Protein AF-A0A660PKN0-F1 (afdb_monomer)

Mean predicted aligned error: 5.6 Å

Sequence (95 aa):
MNQNNIKEYFKTVMENNRNISPEAIDILKKLIDHTIKFRDELKADTGEILTVGDTRQAINIYLQAVQTEHLQDNLDPIIDRLVKYWLMEINGALF

Structure (mmCIF, N/CA/C/O backbone):
data_AF-A0A660PKN0-F1
#
_entry.id   AF-A0A660PKN0-F1
#
loop_
_atom_site.group_PDB
_atom_site.id
_atom_site.type_symbol
_atom_site.label_atom_id
_atom_site.label_alt_id
_atom_site.label_comp_id
_atom_site.label_asym_id
_atom_site.label_entity_id
_atom_site.label_seq_id
_atom_site.pdbx_PDB_ins_code
_atom_site.Cartn_x
_atom_site.Cartn_y
_atom_site.Cartn_z
_atom_site.occupancy
_atom_site.B_iso_or_equiv
_atom_site.auth_seq_id
_atom_site.auth_comp_id
_atom_site.auth_asym_id
_atom_site.auth_atom_id
_atom_site.pdbx_PDB_model_num
ATOM 1 N N . MET A 1 1 ? -4.206 10.831 14.505 1.00 44.16 1 MET A N 1
ATOM 2 C CA . MET A 1 1 ? -3.136 10.154 13.739 1.00 44.16 1 MET A CA 1
ATOM 3 C C . MET A 1 1 ? -3.053 10.806 12.366 1.00 44.16 1 MET A C 1
ATOM 5 O O . MET A 1 1 ? -4.045 10.809 11.649 1.00 44.16 1 MET A O 1
ATOM 9 N N . ASN A 1 2 ? -1.935 11.484 12.085 1.00 48.25 2 ASN A N 1
ATOM 10 C CA . ASN A 1 2 ? -1.765 12.403 10.954 1.00 48.25 2 ASN A CA 1
ATOM 11 C C . ASN A 1 2 ? -1.586 11.655 9.628 1.00 48.25 2 ASN A C 1
ATOM 13 O O . ASN A 1 2 ? -0.749 10.760 9.530 1.00 48.25 2 ASN A O 1
ATOM 17 N N . GLN A 1 3 ? -2.294 12.100 8.587 1.00 49.06 3 GLN A N 1
ATOM 18 C CA . GLN A 1 3 ? -2.124 11.656 7.195 1.00 49.06 3 GLN A CA 1
ATOM 19 C C . GLN A 1 3 ? -0.673 11.789 6.682 1.00 49.06 3 GLN A C 1
ATOM 21 O O . GLN A 1 3 ? -0.316 11.156 5.688 1.00 49.06 3 GLN A O 1
ATOM 26 N N . ASN A 1 4 ? 0.155 12.584 7.368 1.00 58.66 4 ASN A N 1
ATOM 27 C CA . ASN A 1 4 ? 1.537 12.875 7.002 1.00 58.66 4 ASN A CA 1
ATOM 28 C C . ASN A 1 4 ? 2.476 11.675 7.166 1.00 58.66 4 ASN A C 1
ATOM 30 O O . ASN A 1 4 ? 3.324 11.483 6.307 1.00 58.66 4 ASN A O 1
ATOM 34 N N . ASN A 1 5 ? 2.281 10.798 8.156 1.00 76.19 5 ASN A N 1
ATOM 35 C CA . ASN A 1 5 ? 3.327 9.826 8.502 1.00 76.19 5 ASN A CA 1
ATOM 36 C C . ASN A 1 5 ? 3.552 8.738 7.430 1.00 76.19 5 ASN A C 1
ATOM 38 O O . ASN A 1 5 ? 4.684 8.309 7.225 1.00 76.19 5 ASN A O 1
ATOM 42 N N . ILE A 1 6 ? 2.498 8.290 6.732 1.00 76.12 6 ILE A N 1
ATOM 43 C CA . ILE A 1 6 ? 2.627 7.285 5.656 1.00 76.12 6 ILE A CA 1
ATOM 44 C C . ILE A 1 6 ? 3.265 7.920 4.416 1.00 76.12 6 ILE A C 1
ATOM 46 O O . ILE A 1 6 ? 4.209 7.370 3.855 1.00 76.12 6 ILE A O 1
ATOM 50 N N . LYS A 1 7 ? 2.800 9.112 4.022 1.00 76.69 7 LYS A N 1
ATOM 51 C CA . LYS A 1 7 ? 3.390 9.862 2.903 1.00 76.69 7 LYS A CA 1
ATOM 52 C C . LYS A 1 7 ? 4.857 10.196 3.168 1.00 76.69 7 LYS A C 1
ATOM 54 O O . LYS A 1 7 ? 5.683 10.043 2.275 1.00 76.69 7 LYS A O 1
ATOM 59 N N . GLU A 1 8 ? 5.185 10.614 4.387 1.00 82.00 8 GLU A N 1
ATOM 60 C CA . GLU A 1 8 ? 6.559 10.883 4.813 1.00 82.00 8 GLU A CA 1
ATOM 61 C C . GLU A 1 8 ? 7.414 9.619 4.781 1.00 82.00 8 GLU A C 1
ATOM 63 O O . GLU A 1 8 ? 8.514 9.662 4.241 1.00 82.00 8 GLU A O 1
ATOM 68 N N . TYR A 1 9 ? 6.897 8.483 5.254 1.00 80.56 9 TYR A N 1
ATOM 69 C CA . TYR A 1 9 ? 7.610 7.209 5.178 1.00 80.56 9 TYR A CA 1
ATOM 70 C C . TYR A 1 9 ? 7.975 6.835 3.734 1.00 80.56 9 TYR A C 1
ATOM 72 O O . TYR A 1 9 ? 9.141 6.559 3.446 1.00 80.56 9 TYR A O 1
ATOM 80 N N . PHE A 1 10 ? 7.020 6.900 2.805 1.00 76.44 10 PHE A N 1
ATOM 81 C CA . PHE A 1 10 ? 7.296 6.635 1.391 1.00 76.44 10 PHE A CA 1
ATOM 82 C C . PHE A 1 10 ? 8.216 7.684 0.753 1.00 76.44 10 PHE A C 1
ATOM 84 O O . PHE A 1 10 ? 9.061 7.341 -0.075 1.00 76.44 10 PHE A O 1
ATOM 91 N N . LYS A 1 11 ? 8.118 8.954 1.162 1.00 78.62 11 LYS A N 1
ATOM 92 C CA . LYS A 1 11 ? 9.052 10.001 0.730 1.00 78.62 11 LYS A CA 1
ATOM 93 C C . LYS A 1 11 ? 10.482 9.691 1.181 1.00 78.62 11 LYS A C 1
ATOM 95 O O . LYS A 1 11 ? 11.399 9.791 0.373 1.00 78.62 11 LYS A O 1
ATOM 100 N N . THR A 1 12 ? 10.676 9.249 2.422 1.00 80.62 12 THR A N 1
ATOM 101 C CA . THR A 1 12 ? 11.983 8.792 2.915 1.00 80.62 12 THR A CA 1
ATOM 102 C C . THR A 1 12 ? 12.490 7.583 2.128 1.00 80.62 12 THR A C 1
ATOM 104 O O . THR A 1 12 ? 13.675 7.517 1.809 1.00 80.62 12 THR A O 1
ATOM 107 N N . VAL A 1 13 ? 11.609 6.649 1.750 1.00 75.75 13 VAL A N 1
ATOM 108 C CA . VAL A 1 13 ? 11.980 5.531 0.867 1.00 75.75 13 VAL A CA 1
ATOM 109 C C . VAL A 1 13 ? 12.474 6.044 -0.492 1.00 75.75 13 VAL A C 1
ATOM 111 O O . VAL A 1 13 ? 13.506 5.567 -0.960 1.00 75.75 13 VAL A O 1
ATOM 114 N N . MET A 1 14 ? 11.828 7.050 -1.094 1.00 72.31 14 MET A N 1
ATOM 115 C CA . MET A 1 14 ? 12.315 7.677 -2.337 1.00 72.31 14 MET A CA 1
ATOM 116 C C . MET A 1 14 ? 13.677 8.346 -2.168 1.00 72.31 14 MET A C 1
ATOM 118 O O . MET A 1 14 ? 14.582 8.137 -2.972 1.00 72.31 14 MET A O 1
ATOM 122 N N . GLU A 1 15 ? 13.833 9.159 -1.126 1.00 76.56 15 GLU A N 1
ATOM 123 C CA . GLU A 1 15 ? 15.052 9.939 -0.902 1.00 76.56 15 GLU A CA 1
ATOM 124 C C . GLU A 1 15 ? 16.271 9.061 -0.619 1.00 76.56 15 GLU A C 1
ATOM 126 O O . GLU A 1 15 ? 17.381 9.436 -0.998 1.00 76.56 15 GLU A O 1
ATOM 131 N N . ASN A 1 16 ? 16.066 7.892 -0.006 1.00 74.00 16 ASN A N 1
ATOM 132 C CA . ASN A 1 16 ? 17.122 6.910 0.243 1.00 74.00 16 ASN A CA 1
ATOM 133 C C . ASN A 1 16 ? 17.479 6.081 -0.998 1.00 74.00 16 ASN A C 1
ATOM 135 O O . ASN A 1 16 ? 18.555 5.491 -1.047 1.00 74.00 16 ASN A O 1
ATOM 139 N N . ASN A 1 17 ? 16.617 6.062 -2.015 1.00 65.75 17 ASN A N 1
ATOM 140 C CA . ASN A 1 17 ? 16.832 5.333 -3.258 1.00 65.75 17 ASN A CA 1
ATOM 141 C C . ASN A 1 17 ? 16.969 6.322 -4.430 1.00 65.75 17 ASN A C 1
ATOM 143 O O . ASN A 1 17 ? 16.210 6.284 -5.378 1.00 65.75 17 ASN A O 1
ATOM 147 N N . ARG A 1 18 ? 17.933 7.251 -4.434 1.00 59.81 18 ARG A N 1
ATOM 148 C CA . ARG A 1 18 ? 18.007 8.273 -5.514 1.00 59.81 18 ARG A CA 1
ATOM 149 C C . ARG A 1 18 ? 18.29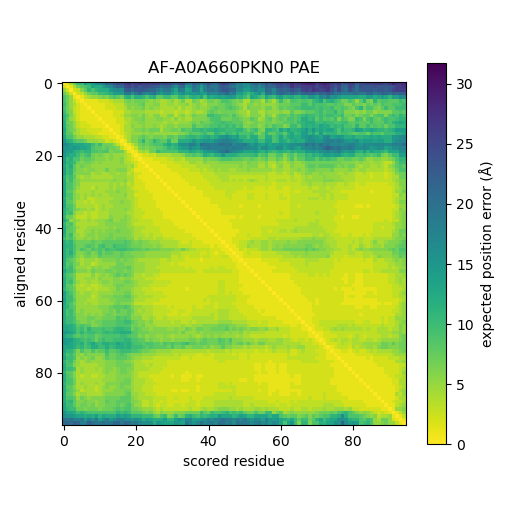1 7.739 -6.930 1.00 59.81 18 ARG A C 1
ATOM 151 O O . ARG A 1 18 ? 18.174 8.503 -7.880 1.00 59.81 18 ARG A O 1
ATOM 158 N N . ASN A 1 19 ? 18.622 6.454 -7.070 1.00 67.75 19 ASN A N 1
ATOM 159 C CA . ASN A 1 19 ? 18.886 5.775 -8.344 1.00 67.75 19 ASN A CA 1
ATOM 160 C C . ASN A 1 19 ? 17.792 4.753 -8.729 1.00 67.75 19 ASN A C 1
ATOM 162 O O . ASN A 1 19 ? 18.098 3.756 -9.380 1.00 67.75 19 ASN A O 1
ATOM 166 N N . ILE A 1 20 ? 16.530 4.946 -8.321 1.00 70.62 20 ILE A N 1
ATOM 167 C CA . ILE A 1 20 ? 15.433 4.090 -8.816 1.00 70.62 20 ILE A CA 1
ATOM 168 C C . ILE A 1 20 ? 15.135 4.390 -10.284 1.00 70.62 20 ILE A C 1
ATOM 170 O O . ILE A 1 20 ? 15.116 5.548 -10.705 1.00 70.62 20 ILE A O 1
ATOM 174 N N . SER A 1 21 ? 14.877 3.333 -11.054 1.00 79.62 21 SER A N 1
ATOM 175 C CA . SER A 1 21 ? 14.454 3.465 -12.443 1.00 79.62 21 SER A CA 1
ATOM 176 C C . SER A 1 21 ? 13.072 4.137 -12.538 1.00 79.62 21 SER A C 1
ATOM 178 O O . SER A 1 21 ? 12.297 4.100 -11.573 1.00 79.62 21 SER A O 1
ATOM 180 N N . PRO A 1 22 ? 12.723 4.741 -13.687 1.00 79.38 22 PRO A N 1
ATOM 181 C CA . PRO A 1 22 ? 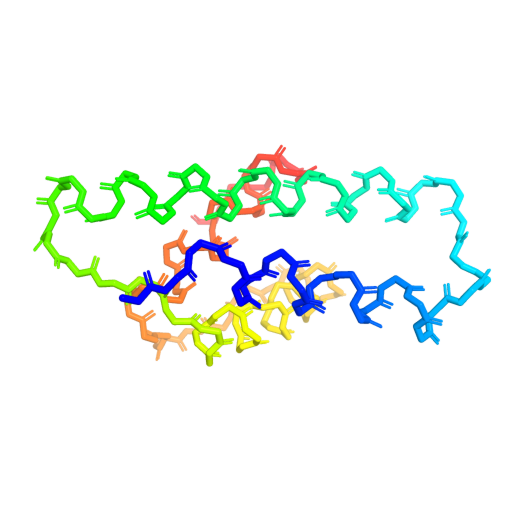11.401 5.331 -13.906 1.00 79.38 22 PRO A CA 1
ATOM 182 C C . PRO A 1 22 ? 10.242 4.363 -13.625 1.00 79.38 22 PRO A C 1
ATOM 184 O O . PRO A 1 22 ? 9.223 4.768 -13.068 1.00 79.38 22 PRO A O 1
ATOM 187 N N . GLU A 1 23 ? 10.413 3.081 -13.946 1.00 80.31 23 GLU A N 1
ATOM 188 C CA . GLU A 1 23 ? 9.425 2.024 -13.702 1.00 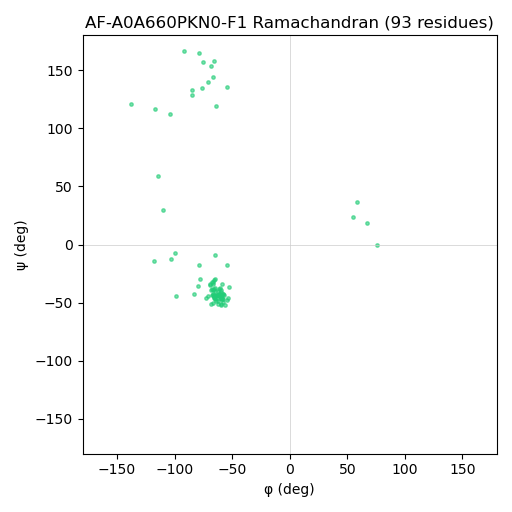80.31 23 GLU A CA 1
ATOM 189 C C . GLU A 1 23 ? 9.223 1.783 -12.202 1.00 80.31 23 GLU A C 1
ATOM 191 O O . GLU A 1 23 ? 8.094 1.671 -11.725 1.00 80.31 23 GLU A O 1
ATOM 196 N N . ALA A 1 24 ? 10.310 1.765 -11.428 1.00 78.06 24 ALA A N 1
ATOM 197 C CA . ALA A 1 24 ? 10.236 1.614 -9.981 1.00 78.06 24 ALA A CA 1
ATOM 198 C C . ALA A 1 24 ? 9.578 2.829 -9.302 1.00 78.06 24 ALA A C 1
ATOM 200 O O . ALA A 1 24 ? 8.871 2.671 -8.305 1.00 78.06 24 ALA A O 1
ATOM 201 N N . ILE A 1 25 ? 9.749 4.034 -9.858 1.00 81.69 25 ILE A N 1
ATOM 202 C CA . ILE A 1 25 ? 9.037 5.239 -9.404 1.00 81.69 25 ILE A CA 1
ATOM 203 C C . ILE A 1 25 ? 7.526 5.108 -9.652 1.00 81.69 25 ILE A C 1
ATOM 205 O O . ILE A 1 25 ? 6.738 5.520 -8.799 1.00 81.69 25 ILE A O 1
ATOM 209 N N . ASP A 1 26 ? 7.109 4.543 -10.788 1.00 85.94 26 ASP A N 1
ATOM 210 C CA . ASP A 1 26 ? 5.689 4.324 -11.098 1.00 85.94 26 ASP A CA 1
ATOM 211 C C . ASP A 1 26 ? 5.038 3.324 -10.130 1.00 85.94 26 ASP A C 1
ATOM 213 O O . ASP A 1 26 ? 3.996 3.614 -9.540 1.00 85.94 26 ASP A O 1
ATOM 217 N N . ILE A 1 27 ? 5.704 2.193 -9.878 1.00 85.75 27 ILE A N 1
ATOM 218 C CA . ILE A 1 27 ? 5.259 1.197 -8.890 1.00 85.75 27 ILE A CA 1
ATOM 219 C C . ILE A 1 27 ? 5.138 1.831 -7.501 1.00 85.75 27 ILE A C 1
ATOM 221 O O . ILE A 1 27 ? 4.158 1.608 -6.792 1.00 85.75 27 ILE A O 1
ATOM 225 N N . LEU A 1 28 ? 6.104 2.663 -7.112 1.00 82.75 28 LEU A N 1
ATOM 226 C CA . LEU A 1 28 ? 6.088 3.313 -5.807 1.00 82.75 28 LEU A CA 1
ATOM 227 C C . LEU A 1 28 ? 4.946 4.328 -5.663 1.00 82.75 28 LEU A C 1
ATOM 229 O O . LEU A 1 28 ? 4.328 4.397 -4.602 1.00 82.75 28 LEU A O 1
ATOM 233 N N . LYS A 1 29 ? 4.634 5.094 -6.715 1.00 86.62 29 LYS A N 1
ATOM 234 C CA . LYS A 1 29 ? 3.460 5.983 -6.728 1.00 86.62 29 LYS A CA 1
ATOM 235 C C . LYS A 1 29 ? 2.170 5.192 -6.538 1.00 86.62 29 LYS A C 1
ATOM 237 O O . LYS A 1 29 ? 1.373 5.551 -5.676 1.00 86.62 29 LYS A O 1
ATOM 242 N N . LYS A 1 30 ? 2.020 4.077 -7.261 1.00 90.44 30 LYS A N 1
ATOM 243 C CA . LYS A 1 30 ? 0.876 3.171 -7.100 1.00 90.44 30 LYS A CA 1
ATOM 244 C C . LYS A 1 30 ? 0.777 2.652 -5.669 1.00 90.44 30 LYS A C 1
ATOM 246 O O . LYS A 1 30 ? -0.290 2.745 -5.074 1.00 90.44 30 LYS A O 1
ATOM 251 N N . LEU A 1 31 ? 1.884 2.194 -5.077 1.00 89.88 31 LEU A N 1
ATOM 252 C CA . LEU A 1 31 ? 1.905 1.766 -3.675 1.00 89.88 31 LEU A CA 1
ATOM 253 C C . LEU A 1 31 ? 1.390 2.869 -2.742 1.00 89.88 31 LEU A C 1
ATOM 255 O O . LEU A 1 31 ? 0.520 2.599 -1.918 1.00 89.88 31 LEU A O 1
ATOM 259 N N . ILE A 1 32 ? 1.864 4.111 -2.882 1.00 88.62 32 ILE A N 1
ATOM 260 C CA . ILE A 1 32 ? 1.413 5.244 -2.054 1.00 88.62 32 I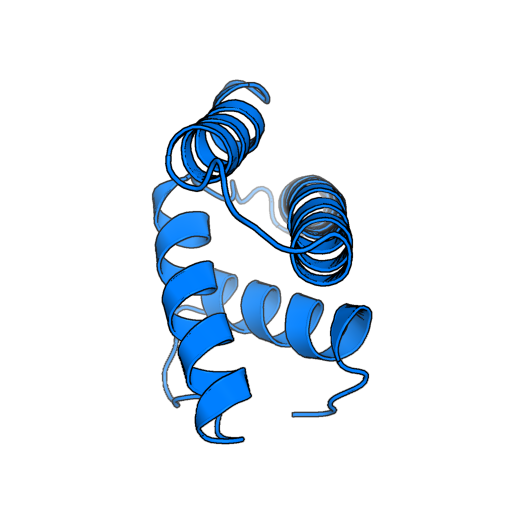LE A CA 1
ATOM 261 C C . ILE A 1 32 ? -0.093 5.475 -2.205 1.00 88.62 32 ILE A C 1
ATOM 263 O O . ILE A 1 32 ? -0.805 5.540 -1.199 1.00 88.62 32 ILE A O 1
ATOM 267 N N . ASP A 1 33 ? -0.571 5.591 -3.443 1.00 91.12 33 ASP A N 1
ATOM 268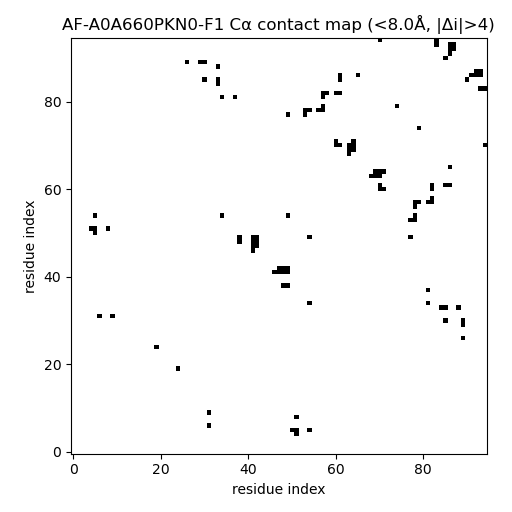 C CA . ASP A 1 33 ? -1.965 5.918 -3.741 1.00 91.12 33 ASP A CA 1
ATOM 269 C C . ASP A 1 33 ? -2.909 4.822 -3.232 1.00 91.12 33 ASP A C 1
ATOM 271 O O . ASP A 1 33 ? -3.872 5.107 -2.513 1.00 91.12 33 ASP A O 1
ATOM 275 N N . HIS A 1 34 ? -2.574 3.557 -3.496 1.00 93.56 34 HIS A N 1
ATOM 276 C CA . HIS A 1 34 ? -3.327 2.405 -3.008 1.00 93.56 34 HIS A CA 1
ATOM 277 C C . HIS A 1 34 ? -3.280 2.284 -1.479 1.00 93.56 34 HIS 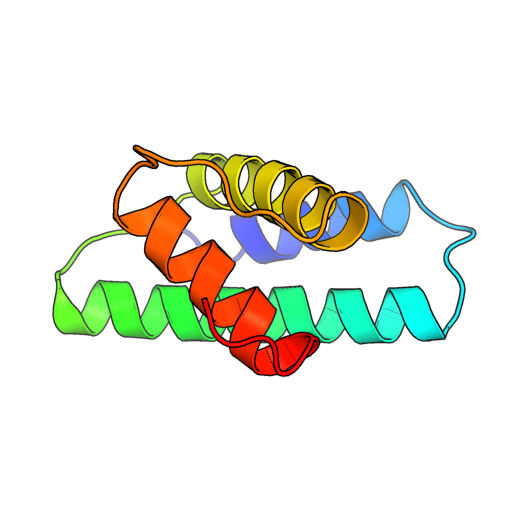A C 1
ATOM 279 O O . HIS A 1 34 ? -4.297 1.974 -0.867 1.00 93.56 34 HIS A O 1
ATOM 285 N N . THR A 1 35 ? -2.155 2.597 -0.827 1.00 93.00 35 THR A N 1
ATOM 286 C CA . THR A 1 35 ? -2.073 2.594 0.649 1.00 93.00 35 THR A CA 1
ATOM 287 C C . THR A 1 35 ? -3.002 3.634 1.269 1.00 93.00 35 THR A C 1
ATOM 289 O O . THR A 1 35 ? -3.666 3.369 2.271 1.00 93.00 35 THR A O 1
ATOM 292 N N . ILE A 1 36 ? -3.041 4.841 0.698 1.00 91.19 36 ILE A N 1
ATOM 293 C CA . ILE A 1 36 ? -3.896 5.924 1.195 1.00 91.19 36 ILE A CA 1
ATOM 294 C C . ILE A 1 36 ? -5.363 5.543 1.034 1.00 91.19 36 ILE A C 1
ATOM 296 O O . ILE A 1 36 ? -6.124 5.680 1.992 1.00 91.19 36 ILE A O 1
ATOM 300 N N . LYS A 1 37 ? -5.731 5.027 -0.143 1.00 92.69 37 LYS A N 1
ATOM 301 C CA . LYS A 1 37 ? -7.089 4.565 -0.423 1.00 92.69 37 LYS A CA 1
ATOM 302 C C . LYS A 1 37 ? -7.508 3.450 0.537 1.00 92.69 37 LYS A C 1
ATOM 304 O O . LYS A 1 37 ? -8.512 3.600 1.224 1.00 92.69 37 LYS A O 1
ATOM 309 N N . PHE A 1 38 ? -6.684 2.410 0.676 1.00 93.38 38 PHE A N 1
ATOM 310 C CA . PHE A 1 38 ? -6.944 1.297 1.589 1.00 93.38 38 PHE A CA 1
ATOM 311 C C . PHE A 1 38 ? -7.106 1.758 3.039 1.00 93.38 38 PHE A C 1
ATOM 313 O O . PHE A 1 38 ? -8.005 1.303 3.733 1.00 93.38 38 PHE A O 1
ATOM 320 N N . ARG A 1 39 ? -6.262 2.681 3.519 1.00 91.31 39 ARG A N 1
ATOM 321 C CA . ARG A 1 39 ? -6.392 3.243 4.874 1.00 91.31 39 ARG A CA 1
ATOM 322 C C . ARG A 1 39 ? -7.743 3.926 5.070 1.00 91.31 39 ARG A C 1
ATOM 324 O O . ARG A 1 39 ? -8.352 3.775 6.128 1.00 91.31 39 ARG A O 1
ATOM 331 N N . ASP A 1 40 ? -8.145 4.748 4.107 1.00 92.00 40 ASP A N 1
ATOM 332 C CA . ASP A 1 40 ? -9.373 5.532 4.208 1.00 92.00 40 ASP A CA 1
ATOM 333 C C . ASP A 1 40 ? -10.606 4.616 4.168 1.00 92.00 40 ASP A C 1
ATOM 335 O O . ASP A 1 40 ? -11.523 4.813 4.965 1.00 92.00 40 ASP A O 1
ATOM 339 N N . GLU A 1 41 ? -10.572 3.566 3.342 1.00 93.19 41 GLU A N 1
ATOM 340 C CA . GLU A 1 41 ? -11.587 2.505 3.288 1.00 93.19 41 GLU A CA 1
ATOM 341 C C . GLU A 1 41 ? -11.615 1.667 4.575 1.00 93.19 41 GLU A C 1
ATOM 343 O O . GLU A 1 41 ? -12.660 1.556 5.206 1.00 93.19 41 GLU A O 1
ATOM 348 N N . LEU A 1 42 ? -10.466 1.169 5.050 1.00 92.94 42 LEU A N 1
ATOM 349 C CA . LEU A 1 42 ? -10.358 0.402 6.298 1.00 92.94 42 LEU A CA 1
ATOM 350 C C . LEU A 1 42 ? -10.961 1.171 7.479 1.00 92.94 42 LEU A C 1
ATOM 352 O O . LEU A 1 42 ? -11.753 0.631 8.248 1.00 92.94 42 LEU A O 1
ATOM 356 N N . LYS A 1 43 ? -10.626 2.458 7.599 1.00 90.38 43 LYS A N 1
ATOM 357 C CA . LYS A 1 43 ? -11.154 3.302 8.669 1.00 90.38 43 LYS A CA 1
ATOM 358 C C . LYS A 1 43 ? -12.663 3.515 8.548 1.00 90.38 43 LYS A C 1
ATOM 360 O O . LYS A 1 43 ? -13.334 3.586 9.576 1.00 90.38 43 LYS A O 1
ATOM 365 N N . ALA A 1 44 ? -13.182 3.670 7.332 1.00 92.25 44 ALA A N 1
ATOM 366 C CA . ALA A 1 44 ? -14.612 3.838 7.101 1.00 92.25 44 ALA A CA 1
ATOM 367 C C . ALA A 1 44 ? -15.397 2.554 7.418 1.00 92.25 44 ALA A C 1
ATOM 369 O O . ALA A 1 44 ? -16.466 2.636 8.019 1.00 92.25 44 ALA A O 1
ATOM 370 N N . ASP A 1 45 ? -14.837 1.396 7.068 1.00 91.75 45 ASP A N 1
ATOM 371 C CA . ASP A 1 45 ? -15.511 0.101 7.163 1.00 91.75 45 ASP A CA 1
ATOM 372 C C . ASP A 1 45 ? -15.435 -0.517 8.565 1.00 91.75 45 ASP A C 1
ATOM 374 O O . ASP A 1 45 ? -16.423 -1.064 9.054 1.00 91.75 45 ASP A O 1
ATOM 378 N N . THR A 1 46 ? -14.268 -0.458 9.218 1.00 90.06 46 THR A N 1
ATOM 379 C CA . THR A 1 46 ? -14.014 -1.172 10.487 1.00 90.06 46 THR A CA 1
ATOM 380 C C . THR A 1 46 ? -13.698 -0.247 11.659 1.00 90.06 46 THR A C 1
ATOM 382 O O . THR A 1 46 ? -13.725 -0.676 12.812 1.00 90.06 46 THR A O 1
ATOM 385 N N . GLY A 1 47 ? -13.404 1.030 11.397 1.00 88.81 47 GLY A N 1
ATOM 386 C CA . GLY A 1 47 ? -12.905 1.968 12.407 1.00 88.81 47 GLY A CA 1
ATOM 387 C C . GLY A 1 47 ? -11.432 1.759 12.780 1.00 88.81 47 GLY A C 1
ATOM 388 O O . GLY A 1 47 ? -10.899 2.520 13.591 1.00 88.81 47 GLY A O 1
ATOM 389 N N . GLU A 1 48 ? -10.759 0.770 12.187 1.00 89.25 48 GLU A N 1
ATOM 390 C CA . GLU A 1 48 ? -9.343 0.496 12.426 1.00 89.25 48 GLU A CA 1
ATOM 391 C C . GLU A 1 48 ? -8.442 1.520 11.727 1.00 89.25 48 GLU A C 1
ATOM 393 O O . GLU A 1 48 ? -8.819 2.189 10.761 1.00 89.25 48 GLU A O 1
ATOM 398 N N . ILE A 1 49 ? -7.219 1.673 12.236 1.00 87.94 49 ILE A N 1
ATOM 399 C CA . ILE A 1 49 ? -6.245 2.622 11.699 1.00 87.94 49 ILE A CA 1
ATOM 400 C C . ILE A 1 49 ? -5.040 1.851 11.181 1.00 87.94 49 ILE A C 1
ATOM 402 O O . ILE A 1 49 ? -4.293 1.283 11.971 1.00 87.94 49 ILE A O 1
ATOM 406 N N . LEU A 1 50 ? -4.801 1.930 9.870 1.00 90.25 50 LEU A N 1
ATOM 407 C CA . LEU A 1 50 ? -3.552 1.457 9.279 1.00 90.25 50 LEU A CA 1
ATOM 408 C C . LEU A 1 50 ? -2.380 2.298 9.801 1.00 90.25 50 LEU A C 1
ATOM 410 O O . LEU A 1 50 ? -2.319 3.516 9.581 1.00 90.25 50 LEU A O 1
ATOM 414 N N . THR A 1 51 ? -1.436 1.652 10.478 1.00 89.62 51 THR A N 1
ATOM 415 C CA . THR A 1 51 ? -0.245 2.308 11.011 1.00 89.62 51 THR A CA 1
ATOM 416 C C . THR A 1 51 ? 0.924 2.261 10.025 1.00 89.62 51 THR A C 1
ATOM 418 O O . THR A 1 51 ? 0.950 1.512 9.045 1.00 89.62 51 THR A O 1
ATOM 421 N N . VAL A 1 52 ? 1.953 3.069 10.298 1.00 87.50 52 VAL A N 1
ATOM 422 C CA . VAL A 1 52 ? 3.224 2.998 9.555 1.00 87.50 52 VAL A CA 1
ATOM 423 C C . VAL A 1 52 ? 3.926 1.654 9.785 1.00 87.50 52 VAL A C 1
ATOM 425 O O . VAL A 1 52 ? 4.630 1.186 8.893 1.00 87.50 52 VAL A O 1
ATOM 428 N N . GLY A 1 53 ? 3.735 1.033 10.956 1.00 89.06 53 GLY A N 1
ATOM 429 C CA . GLY A 1 53 ? 4.272 -0.294 11.262 1.00 89.06 53 GLY A CA 1
ATOM 430 C C . GLY A 1 53 ? 3.692 -1.351 10.328 1.00 89.06 53 GLY A C 1
ATOM 431 O O . GLY A 1 53 ? 4.453 -2.025 9.635 1.00 89.06 53 GLY A O 1
ATOM 432 N N . ASP A 1 54 ? 2.364 -1.385 10.223 1.00 91.31 54 ASP A N 1
ATOM 433 C CA . ASP A 1 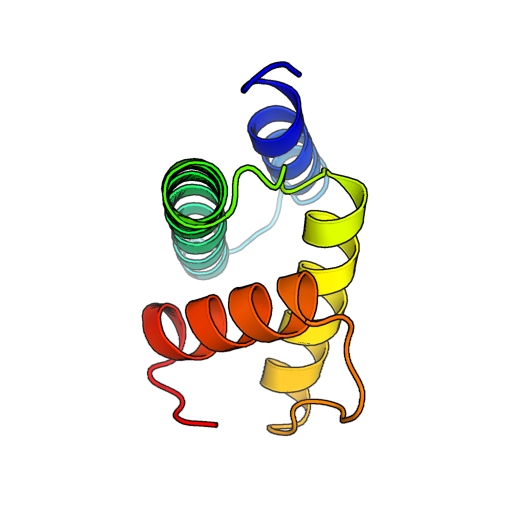54 ? 1.634 -2.309 9.343 1.00 91.31 54 ASP A CA 1
ATOM 434 C C . ASP A 1 54 ? 2.039 -2.094 7.884 1.00 91.31 54 ASP A C 1
ATOM 436 O O . ASP A 1 54 ? 2.352 -3.041 7.169 1.00 91.31 54 ASP A O 1
ATOM 440 N N . THR A 1 55 ? 2.139 -0.827 7.464 1.00 91.50 55 THR A N 1
ATOM 441 C CA . THR A 1 55 ? 2.559 -0.465 6.101 1.00 91.50 55 THR A CA 1
ATOM 442 C C . THR A 1 55 ? 3.977 -0.960 5.799 1.00 91.50 55 THR A C 1
ATOM 444 O O . THR A 1 55 ? 4.229 -1.517 4.734 1.00 91.50 55 THR A O 1
ATOM 447 N N . ARG A 1 56 ? 4.924 -0.790 6.731 1.00 90.06 56 ARG A N 1
ATOM 448 C CA . ARG A 1 56 ? 6.311 -1.249 6.555 1.00 90.06 56 ARG A CA 1
ATOM 449 C C . ARG A 1 56 ? 6.392 -2.768 6.462 1.00 90.06 56 ARG A C 1
ATOM 451 O O . ARG A 1 56 ? 7.132 -3.290 5.631 1.00 90.06 56 ARG A O 1
ATOM 458 N N . GLN A 1 57 ? 5.659 -3.468 7.322 1.00 92.31 57 GLN A N 1
ATOM 459 C CA . GLN A 1 57 ? 5.626 -4.924 7.309 1.00 92.31 57 GLN A CA 1
ATOM 460 C C . GLN A 1 57 ? 4.988 -5.445 6.016 1.00 92.31 57 GLN A C 1
ATOM 462 O O . GLN A 1 57 ? 5.566 -6.320 5.374 1.00 92.31 57 GLN A O 1
ATOM 467 N N . ALA A 1 58 ? 3.877 -4.842 5.583 1.00 93.88 58 ALA A N 1
ATOM 468 C CA . ALA A 1 58 ? 3.229 -5.156 4.317 1.00 93.88 58 ALA A CA 1
ATOM 469 C C . ALA A 1 58 ? 4.179 -4.976 3.125 1.00 93.88 58 ALA A C 1
ATOM 471 O O . ALA A 1 58 ? 4.229 -5.849 2.266 1.00 93.88 58 ALA A O 1
ATOM 472 N N . ILE A 1 59 ? 4.979 -3.899 3.070 1.00 91.62 59 ILE A N 1
ATOM 473 C CA . ILE A 1 59 ? 5.936 -3.687 1.964 1.00 91.62 59 ILE A CA 1
ATOM 474 C C . ILE A 1 59 ? 6.940 -4.834 1.878 1.00 91.62 59 ILE A C 1
ATOM 476 O O . ILE A 1 59 ? 7.189 -5.345 0.789 1.00 91.62 59 ILE A O 1
ATOM 480 N N . ASN A 1 60 ? 7.506 -5.257 3.009 1.00 90.50 60 ASN A N 1
ATOM 481 C CA . ASN A 1 60 ? 8.478 -6.349 3.014 1.00 90.50 60 ASN A CA 1
ATOM 482 C C . ASN A 1 60 ? 7.859 -7.653 2.497 1.00 90.50 60 ASN A C 1
ATOM 484 O O . ASN A 1 60 ? 8.476 -8.341 1.688 1.00 90.50 60 ASN A O 1
ATOM 488 N N . ILE A 1 61 ? 6.631 -7.958 2.923 1.00 93.62 61 ILE A N 1
ATOM 489 C CA . ILE A 1 61 ? 5.904 -9.161 2.500 1.00 93.62 61 ILE A CA 1
ATOM 490 C C . ILE A 1 61 ? 5.543 -9.081 1.017 1.00 93.62 61 ILE A C 1
ATOM 492 O O . ILE A 1 61 ? 5.744 -10.045 0.290 1.00 93.62 61 ILE A O 1
ATOM 496 N N . TYR A 1 62 ? 5.063 -7.930 0.550 1.00 92.19 62 TYR A N 1
ATOM 497 C CA . TYR A 1 62 ? 4.756 -7.696 -0.857 1.00 92.19 62 TYR A CA 1
ATOM 498 C C . TYR A 1 62 ? 5.988 -7.896 -1.746 1.00 92.19 62 TYR A C 1
ATOM 500 O O . TYR A 1 62 ? 5.922 -8.607 -2.744 1.00 92.19 62 TYR A O 1
ATOM 508 N N . LEU A 1 63 ? 7.135 -7.323 -1.363 1.00 89.06 63 LEU A N 1
ATOM 509 C CA . LEU A 1 63 ? 8.382 -7.489 -2.110 1.00 89.06 63 LEU A CA 1
ATOM 510 C C . LEU A 1 63 ? 8.828 -8.951 -2.155 1.00 89.06 63 LEU A C 1
ATOM 512 O O . LEU A 1 63 ? 9.278 -9.410 -3.201 1.00 89.06 63 LEU A O 1
ATOM 516 N N . GLN A 1 64 ? 8.686 -9.681 -1.047 1.00 90.00 64 GLN A N 1
ATOM 517 C CA . GLN A 1 64 ? 8.958 -11.115 -1.025 1.00 90.00 64 GLN A CA 1
ATOM 518 C C . GLN A 1 64 ? 7.997 -11.874 -1.940 1.00 90.00 64 GLN A C 1
ATOM 520 O O . GLN A 1 64 ? 8.467 -12.625 -2.784 1.00 90.00 64 GLN A O 1
ATOM 525 N N . ALA A 1 65 ? 6.690 -11.621 -1.849 1.00 91.25 65 ALA A N 1
ATOM 526 C CA . ALA A 1 65 ? 5.678 -12.294 -2.659 1.00 91.25 65 ALA A CA 1
ATOM 527 C C . ALA A 1 65 ? 5.870 -12.061 -4.164 1.00 91.25 65 ALA A C 1
ATOM 529 O O . ALA A 1 65 ? 5.704 -12.986 -4.951 1.00 91.25 65 ALA A O 1
ATOM 530 N N . VAL A 1 66 ? 6.280 -10.858 -4.574 1.00 88.06 66 VAL A N 1
ATOM 531 C CA . VAL A 1 66 ? 6.612 -10.566 -5.979 1.00 88.06 66 VAL A CA 1
ATOM 532 C C . VAL A 1 66 ? 7.872 -11.313 -6.435 1.00 88.06 66 VAL A C 1
ATOM 534 O O . VAL A 1 66 ? 7.969 -11.685 -7.598 1.00 88.06 66 VAL A O 1
ATOM 537 N N . GLN A 1 67 ? 8.843 -11.543 -5.545 1.00 87.06 67 GLN A N 1
ATOM 538 C CA . GLN A 1 67 ? 10.078 -12.264 -5.878 1.00 87.06 67 GLN A CA 1
ATOM 539 C C . GLN A 1 67 ? 9.900 -13.784 -5.902 1.00 87.06 67 GLN A C 1
ATOM 541 O O . GLN A 1 67 ? 10.554 -14.460 -6.693 1.00 87.06 67 GLN A O 1
ATOM 546 N N . THR A 1 68 ? 9.072 -14.324 -5.009 1.00 89.69 68 THR A N 1
ATOM 547 C CA . THR A 1 68 ? 8.879 -15.770 -4.830 1.00 89.69 68 THR A CA 1
ATOM 548 C C . THR A 1 68 ? 7.625 -16.302 -5.510 1.00 89.69 68 THR A C 1
ATOM 550 O O . THR A 1 68 ? 7.414 -17.511 -5.494 1.00 89.69 68 THR A O 1
ATOM 553 N N . GLU A 1 69 ? 6.780 -15.415 -6.042 1.00 86.00 69 GLU A N 1
ATOM 554 C CA . GLU A 1 69 ? 5.428 -15.720 -6.531 1.00 86.00 69 GLU A CA 1
ATOM 555 C C . GLU A 1 69 ? 4.548 -16.403 -5.465 1.00 86.00 69 GLU A C 1
ATOM 557 O O . GLU A 1 69 ? 3.587 -17.103 -5.776 1.00 86.00 69 GLU A O 1
ATOM 562 N N . HIS A 1 70 ? 4.873 -16.197 -4.183 1.00 88.81 70 HIS A N 1
ATOM 563 C CA . HIS A 1 70 ? 4.228 -16.862 -3.058 1.00 88.81 70 HIS A CA 1
ATOM 564 C C . HIS A 1 70 ? 3.959 -15.888 -1.912 1.00 88.81 70 HIS A C 1
ATOM 566 O O . HIS A 1 70 ? 4.887 -15.323 -1.325 1.00 88.81 70 HIS A O 1
ATOM 572 N N . LEU A 1 71 ? 2.688 -15.752 -1.536 1.00 89.69 71 LEU A N 1
ATOM 573 C CA . LEU A 1 71 ? 2.284 -15.013 -0.347 1.00 89.69 71 LEU A CA 1
ATOM 574 C C . LEU A 1 71 ? 2.369 -15.916 0.888 1.00 89.69 71 LEU A C 1
ATOM 576 O O . LEU A 1 71 ? 1.847 -17.023 0.888 1.00 89.69 71 LEU A O 1
ATOM 580 N N . GLN A 1 72 ? 3.042 -15.451 1.939 1.00 87.19 72 GLN A N 1
ATOM 581 C CA . GLN A 1 72 ? 3.164 -16.214 3.182 1.00 87.19 72 GLN A CA 1
ATOM 582 C C . GLN A 1 72 ? 1.815 -16.377 3.905 1.00 87.19 72 GLN A C 1
ATOM 584 O O . GLN A 1 72 ? 1.007 -15.450 3.930 1.00 87.19 72 GLN A O 1
ATOM 589 N N . ASP A 1 73 ? 1.608 -17.530 4.544 1.00 86.62 73 ASP A N 1
ATOM 590 C CA . ASP A 1 73 ? 0.399 -17.826 5.320 1.00 86.62 73 ASP A CA 1
ATOM 591 C C . ASP A 1 73 ? 0.404 -17.177 6.715 1.00 86.62 73 ASP A C 1
ATOM 593 O O . ASP A 1 73 ? 1.447 -16.797 7.251 1.00 86.62 73 ASP A O 1
ATOM 597 N N . ASN A 1 74 ? -0.775 -17.138 7.351 1.00 90.44 74 ASN A N 1
ATOM 598 C CA . ASN A 1 74 ? -0.981 -16.703 8.744 1.00 90.44 74 ASN A CA 1
ATOM 599 C C . ASN A 1 74 ? -0.524 -15.263 9.033 1.00 90.44 74 ASN A C 1
ATOM 601 O O . ASN A 1 74 ? -0.005 -14.953 10.108 1.00 90.44 74 ASN A O 1
ATOM 605 N N . LEU A 1 75 ? -0.723 -14.383 8.057 1.00 91.88 75 LEU A N 1
ATOM 606 C CA . LEU A 1 75 ? -0.516 -12.951 8.201 1.00 91.88 75 LEU A CA 1
ATOM 607 C C . LEU A 1 75 ? -1.539 -12.315 9.144 1.00 91.88 75 LEU A C 1
ATOM 609 O O . LEU A 1 75 ? -2.672 -12.780 9.269 1.00 91.88 75 LEU A O 1
ATOM 613 N N . ASP A 1 76 ? -1.139 -11.201 9.759 1.00 93.12 76 ASP A N 1
ATOM 614 C CA . ASP A 1 76 ? -2.098 -10.297 10.389 1.00 93.12 76 ASP A CA 1
ATOM 615 C C . ASP A 1 76 ? -3.173 -9.885 9.358 1.00 93.12 76 ASP A C 1
ATOM 617 O O . ASP A 1 76 ? -2.810 -9.554 8.225 1.00 93.12 76 ASP A O 1
ATOM 621 N N . PRO A 1 77 ? -4.474 -9.883 9.707 1.00 92.31 77 PRO A N 1
ATOM 622 C CA . PRO A 1 77 ? -5.547 -9.651 8.740 1.00 92.31 77 PRO A CA 1
ATOM 623 C C . PRO A 1 77 ? -5.468 -8.311 7.997 1.00 92.31 77 PRO A C 1
ATOM 625 O O . PRO A 1 77 ? -5.848 -8.240 6.827 1.00 92.31 77 PRO A O 1
ATOM 628 N N . ILE A 1 78 ? -4.988 -7.242 8.643 1.00 92.69 78 ILE A N 1
ATOM 629 C CA . ILE A 1 78 ? -4.855 -5.924 8.003 1.00 92.69 78 ILE A CA 1
ATOM 630 C C . ILE A 1 78 ? -3.719 -5.972 6.984 1.00 92.69 78 ILE A C 1
ATOM 632 O O . ILE A 1 78 ? -3.864 -5.490 5.857 1.00 92.69 78 ILE A O 1
ATOM 636 N N . ILE A 1 79 ? -2.602 -6.584 7.372 1.00 93.88 79 ILE A N 1
ATOM 637 C CA . ILE A 1 79 ? -1.414 -6.731 6.530 1.00 93.88 79 ILE A CA 1
ATOM 638 C C . ILE A 1 79 ? -1.715 -7.637 5.335 1.00 93.88 79 ILE A C 1
ATOM 640 O O . ILE A 1 79 ? -1.386 -7.272 4.209 1.00 93.88 79 ILE A O 1
ATOM 644 N N . ASP A 1 80 ? -2.384 -8.769 5.557 1.00 94.62 80 ASP A N 1
ATOM 645 C CA . ASP A 1 80 ? -2.821 -9.690 4.503 1.00 94.62 80 ASP A CA 1
ATOM 646 C C . ASP A 1 80 ? -3.686 -8.976 3.462 1.00 94.62 80 ASP A C 1
ATOM 648 O O . ASP A 1 80 ? -3.385 -9.000 2.266 1.00 94.62 80 ASP A O 1
ATOM 652 N N . ARG A 1 81 ? -4.724 -8.263 3.922 1.00 93.69 81 ARG A N 1
ATOM 653 C CA . ARG A 1 81 ? -5.620 -7.503 3.044 1.00 93.69 81 ARG A CA 1
ATOM 654 C C . ARG A 1 81 ? -4.869 -6.438 2.251 1.00 93.69 81 ARG A C 1
ATOM 656 O O . ARG A 1 81 ? -5.121 -6.304 1.057 1.00 93.69 81 ARG A O 1
ATOM 663 N N . LEU A 1 82 ? -3.951 -5.704 2.881 1.00 94.81 82 LEU A N 1
ATOM 664 C CA . LEU A 1 82 ? -3.172 -4.664 2.206 1.00 94.81 82 LEU A CA 1
ATOM 665 C C . LEU A 1 82 ? -2.227 -5.249 1.146 1.00 94.81 82 LEU A C 1
ATOM 667 O O . LEU A 1 82 ? -2.147 -4.722 0.038 1.00 94.81 82 LEU A O 1
ATOM 671 N N . VAL A 1 83 ? -1.538 -6.350 1.456 1.00 94.62 83 VAL A N 1
ATOM 672 C CA . VAL A 1 83 ? -0.621 -7.000 0.509 1.00 94.62 83 VAL A CA 1
ATOM 673 C C . VAL A 1 83 ? -1.384 -7.579 -0.680 1.00 94.62 83 VAL A C 1
ATOM 675 O O . VAL A 1 83 ? -0.991 -7.338 -1.821 1.00 94.62 83 VAL A O 1
ATOM 678 N N . LYS A 1 84 ? -2.500 -8.279 -0.441 1.00 93.50 84 LYS A N 1
ATOM 679 C CA . LYS A 1 84 ? -3.373 -8.782 -1.514 1.00 93.50 84 LYS A CA 1
ATOM 680 C C . LYS A 1 84 ? -3.922 -7.650 -2.372 1.00 93.50 84 LYS A C 1
ATOM 682 O O . LYS A 1 84 ? -3.930 -7.763 -3.594 1.00 93.50 84 LYS A O 1
ATOM 687 N N . TYR A 1 85 ? -4.314 -6.541 -1.744 1.00 93.56 85 TYR A N 1
ATOM 688 C CA . TYR A 1 85 ? -4.763 -5.354 -2.460 1.00 93.56 85 TYR A CA 1
ATOM 689 C C . TYR A 1 85 ? -3.680 -4.821 -3.409 1.00 93.56 85 TYR A C 1
ATOM 691 O O . TYR A 1 85 ? -3.959 -4.582 -4.580 1.00 93.56 85 TYR A O 1
ATOM 699 N N . TRP A 1 86 ? -2.425 -4.708 -2.962 1.00 94.62 86 TRP A N 1
ATOM 700 C CA . TRP A 1 86 ? -1.333 -4.291 -3.848 1.00 94.62 86 TRP A CA 1
ATOM 701 C C . TRP A 1 86 ? -1.028 -5.298 -4.955 1.00 94.62 86 TRP A C 1
ATOM 703 O O . TRP A 1 86 ? -0.862 -4.887 -6.099 1.00 94.62 86 TRP A O 1
ATOM 713 N N . LEU A 1 87 ? -0.970 -6.597 -4.650 1.00 92.12 87 LEU A N 1
ATOM 714 C CA . LEU A 1 87 ? -0.706 -7.636 -5.654 1.00 92.12 87 LEU A CA 1
ATOM 715 C C . LEU A 1 87 ? -1.771 -7.628 -6.762 1.00 92.12 87 LEU A C 1
ATOM 717 O O . LEU A 1 87 ? -1.436 -7.740 -7.942 1.00 92.12 87 LEU A O 1
ATOM 721 N N . MET A 1 88 ? -3.034 -7.415 -6.395 1.00 92.12 88 MET A N 1
ATOM 722 C CA . MET A 1 88 ? -4.136 -7.305 -7.345 1.00 92.12 88 MET A CA 1
ATOM 723 C C . MET A 1 88 ? -4.035 -6.031 -8.194 1.00 92.12 88 MET A C 1
ATOM 725 O O . MET A 1 88 ? -4.074 -6.106 -9.419 1.00 92.12 88 MET A O 1
ATOM 729 N N . GLU A 1 89 ? -3.873 -4.863 -7.571 1.00 91.50 89 GLU A N 1
ATOM 730 C CA . GLU A 1 89 ? -3.942 -3.576 -8.281 1.00 91.50 89 GLU A CA 1
ATOM 731 C C . GLU A 1 89 ? -2.665 -3.239 -9.069 1.00 91.50 89 GLU A C 1
ATOM 733 O O . GLU A 1 89 ? -2.724 -2.543 -10.083 1.00 91.50 89 GLU A O 1
ATOM 738 N N . ILE A 1 90 ? -1.501 -3.712 -8.611 1.00 89.81 90 ILE A N 1
ATOM 739 C CA . ILE A 1 90 ? -0.198 -3.377 -9.203 1.00 89.81 90 ILE A CA 1
ATOM 740 C C . ILE A 1 90 ? 0.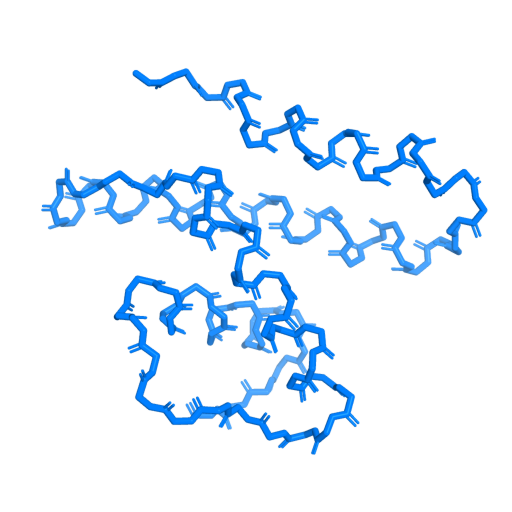278 -4.477 -10.150 1.00 89.81 90 ILE A C 1
ATOM 742 O O . ILE A 1 90 ? 0.769 -4.167 -11.237 1.00 89.81 90 ILE A O 1
ATOM 746 N N . ASN A 1 91 ? 0.148 -5.746 -9.755 1.00 87.75 91 ASN A N 1
ATOM 747 C CA . ASN A 1 91 ? 0.663 -6.882 -10.525 1.00 87.75 91 ASN A CA 1
ATOM 748 C C . ASN A 1 91 ? -0.430 -7.631 -11.297 1.00 87.75 91 ASN A C 1
ATOM 750 O O . ASN A 1 91 ? -0.095 -8.459 -12.142 1.00 87.75 91 ASN A O 1
ATOM 754 N N . GLY A 1 92 ? -1.715 -7.377 -11.020 1.00 85.12 92 GLY A N 1
ATOM 755 C CA . GLY A 1 9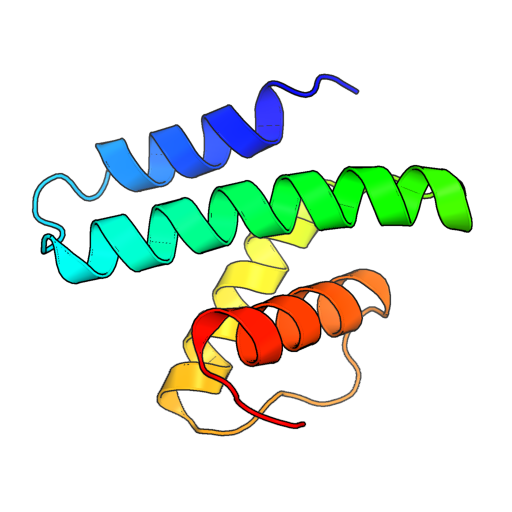2 ? -2.816 -8.169 -11.575 1.00 85.12 92 GLY A CA 1
ATOM 756 C C . GLY A 1 92 ? -2.840 -9.611 -11.060 1.00 85.12 92 GLY A C 1
ATOM 757 O O . GLY A 1 92 ? -3.439 -10.475 -11.697 1.00 85.12 92 GLY A O 1
ATOM 758 N N . ALA A 1 93 ? -2.157 -9.889 -9.946 1.00 77.88 93 ALA A N 1
ATOM 759 C CA . ALA A 1 93 ? -2.050 -11.227 -9.390 1.00 77.88 93 ALA A CA 1
ATOM 760 C C . ALA A 1 93 ? -3.260 -11.538 -8.500 1.00 77.88 93 ALA A C 1
ATOM 762 O O . ALA A 1 93 ? -3.647 -10.731 -7.653 1.00 77.88 93 ALA A O 1
ATOM 763 N N . LEU A 1 94 ? -3.849 -12.718 -8.697 1.00 66.31 94 LEU A N 1
ATOM 764 C CA . LEU A 1 94 ? -4.967 -13.224 -7.903 1.00 66.31 94 LEU A CA 1
ATOM 765 C C . LEU A 1 94 ? -4.429 -14.293 -6.947 1.00 66.31 94 LEU A C 1
ATOM 767 O O . LEU A 1 94 ? -3.986 -15.347 -7.402 1.00 66.31 94 LEU A O 1
ATOM 771 N N . PHE A 1 95 ? -4.456 -13.991 -5.649 1.00 59.97 95 PHE A N 1
ATOM 772 C CA . PHE A 1 95 ? -4.083 -14.886 -4.550 1.00 59.97 95 PHE A CA 1
ATOM 773 C C . PHE A 1 95 ? -5.290 -15.154 -3.653 1.00 59.97 95 PHE A C 1
ATOM 775 O O . PHE A 1 95 ? -6.053 -14.191 -3.396 1.00 59.97 95 PHE A O 1
#

Solvent-accessible surface area (backbone atoms only — not comparable to full-atom values): 5585 Å² total; per-residue (Å²): 137,68,82,56,59,56,58,49,50,54,48,52,54,48,70,75,43,82,81,63,51,74,67,57,51,51,54,49,50,48,51,51,54,51,50,53,50,50,36,56,49,42,30,71,76,72,66,49,78,78,46,64,65,49,53,54,53,23,50,56,50,40,55,46,20,72,73,67,77,48,80,78,79,92,55,59,70,69,38,44,53,52,31,52,51,47,36,35,77,74,70,68,45,88,131

pLDDT: mean 84.92, std 10.82, range [44.16, 94.81]

Radius of gyration: 13.1 Å; Cα contacts (8 Å, |Δi|>4): 62; chains: 1; bounding box: 34×31×28 Å

Secondary structure (DSSP, 8-state):
--THHHHHHHHHHHHH-TT--HHHHHHHHHHHHHHHHHHHHHHHHH-----HHHHHHHHHHHHHHHHHS-PPSS--HHHHHHHHHHHHHHH----

Foldseek 3Di:
DDPVPLVVVLVVVCVVCVPDDPVVVVLSVVLSVLVSVLQVVCCVPPVDGDDPVLSVVLVVQLVVCVVVVDRDPDDDPSSVVSSQSSCCPPVVDDD